Protein AF-A0A957DEX0-F1 (afdb_monomer_lite)

Foldseek 3Di:
DLLQQLVVLLVVLVCLLVVHDDPDRCSVPPVVVVVLCVVQVDPVSSVVSSVVSLVVVVVSLVPRDPVSVVVVVSNVVSVVVNVCSVVVVVVVVVVVVVVVVPDDD

Secondary structure (DSSP, 8-state):
-HHHHHHHHHHHHHHHHTT-------TT-HHHHHHHHHHH-SHHHHHHHHHHHHHHHHHHHHT--HHHHT-HHHHHHHHHHHHHHHHHHHHHHHHHHHHHHHS--

pLDDT: mean 93.85, std 4.94, range [67.25, 98.25]

Structure (mmCIF, N/CA/C/O backbone):
data_AF-A0A957DEX0-F1
#
_entry.id   AF-A0A957DEX0-F1
#
loop_
_atom_site.group_PDB
_atom_site.id
_atom_site.type_symbol
_atom_site.label_atom_id
_atom_site.label_alt_id
_atom_site.label_comp_id
_atom_site.label_asym_id
_atom_site.label_entity_id
_atom_site.label_seq_id
_atom_site.pdbx_PDB_ins_code
_atom_site.Cartn_x
_atom_site.Cartn_y
_atom_site.Cartn_z
_atom_site.occupancy
_atom_site.B_iso_or_equiv
_atom_site.auth_seq_id
_atom_site.auth_comp_id
_atom_site.auth_asym_id
_atom_site.auth_atom_id
_atom_site.pdbx_PDB_model_num
ATOM 1 N N . HIS A 1 1 ? -4.979 3.945 9.013 1.00 93.94 1 HIS A N 1
ATOM 2 C CA . HIS A 1 1 ? -3.510 3.860 8.953 1.00 93.94 1 HIS A CA 1
ATOM 3 C C . HIS A 1 1 ? -3.059 2.693 8.079 1.00 93.94 1 HIS A C 1
ATOM 5 O O . HIS A 1 1 ? -2.663 2.953 6.953 1.00 93.94 1 HIS A O 1
ATOM 11 N N . LEU A 1 2 ? -3.215 1.434 8.522 1.00 95.25 2 LEU A N 1
ATOM 12 C CA . LEU A 1 2 ? -2.704 0.245 7.811 1.00 95.25 2 LEU A CA 1
ATOM 13 C C . LEU A 1 2 ? -3.115 0.173 6.330 1.00 95.25 2 LEU A C 1
ATOM 15 O O . LEU A 1 2 ? -2.252 0.124 5.467 1.00 95.25 2 LEU A O 1
ATOM 19 N N . LEU A 1 3 ? -4.412 0.296 6.020 1.00 96.12 3 LEU A N 1
ATOM 20 C CA . LEU A 1 3 ? -4.904 0.317 4.631 1.00 96.12 3 LEU A CA 1
ATOM 21 C C . LEU A 1 3 ? -4.261 1.427 3.777 1.00 96.12 3 LEU A C 1
ATOM 23 O O . LEU A 1 3 ? -3.928 1.217 2.616 1.00 96.12 3 LEU A O 1
ATOM 27 N N . CYS A 1 4 ? -4.092 2.626 4.335 1.00 96.50 4 CYS A N 1
ATOM 28 C CA . CYS A 1 4 ? -3.453 3.732 3.622 1.00 96.50 4 CYS A CA 1
ATOM 29 C C . CYS A 1 4 ? -1.949 3.483 3.432 1.00 96.50 4 CYS A C 1
ATOM 31 O O . CYS A 1 4 ? -1.414 3.851 2.392 1.00 96.50 4 CYS A O 1
ATOM 33 N N . GLY A 1 5 ? -1.288 2.850 4.408 1.00 95.12 5 GLY A N 1
ATOM 34 C CA . GLY A 1 5 ? 0.112 2.433 4.315 1.00 95.12 5 GLY A CA 1
ATOM 35 C C . GLY A 1 5 ? 0.335 1.372 3.242 1.00 95.12 5 GLY A C 1
ATOM 36 O O . GLY A 1 5 ? 1.269 1.502 2.459 1.00 95.12 5 GLY A O 1
ATOM 37 N N . GLU A 1 6 ? -0.568 0.399 3.132 1.00 96.38 6 GLU A N 1
ATOM 38 C CA . GLU A 1 6 ? -0.527 -0.619 2.076 1.00 96.38 6 GLU A CA 1
ATOM 39 C C . GLU A 1 6 ? -0.637 0.020 0.681 1.00 96.38 6 GLU A C 1
ATOM 41 O O . GLU A 1 6 ? 0.162 -0.250 -0.211 1.00 96.38 6 GLU A O 1
ATOM 46 N N . ARG A 1 7 ? -1.557 0.977 0.508 1.00 96.44 7 ARG A N 1
ATOM 47 C CA . ARG A 1 7 ? -1.685 1.742 -0.747 1.00 96.44 7 ARG A CA 1
ATOM 48 C C . ARG A 1 7 ? -0.443 2.588 -1.052 1.00 96.44 7 ARG A C 1
ATOM 50 O O . ARG A 1 7 ? -0.068 2.740 -2.212 1.00 96.44 7 ARG A O 1
ATOM 57 N N . ASP A 1 8 ? 0.214 3.132 -0.029 1.00 95.88 8 ASP A N 1
ATOM 58 C CA . ASP A 1 8 ? 1.473 3.868 -0.205 1.00 95.88 8 ASP A CA 1
ATOM 59 C C . ASP A 1 8 ? 2.628 2.945 -0.604 1.00 95.88 8 ASP A C 1
ATOM 61 O O . ASP A 1 8 ? 3.464 3.341 -1.418 1.00 95.88 8 ASP A O 1
ATOM 65 N N . LEU A 1 9 ? 2.657 1.717 -0.077 1.00 95.69 9 LEU A N 1
ATOM 66 C CA . LEU A 1 9 ? 3.593 0.670 -0.483 1.00 95.69 9 LEU A CA 1
ATOM 67 C C . LEU A 1 9 ? 3.397 0.313 -1.960 1.00 95.69 9 LEU A C 1
ATOM 69 O O . LEU A 1 9 ? 4.367 0.338 -2.713 1.00 95.69 9 LEU A O 1
ATOM 73 N N . GLN A 1 10 ? 2.160 0.076 -2.400 1.00 96.75 10 GLN A N 1
ATOM 74 C CA . GLN A 1 10 ? 1.842 -0.187 -3.810 1.00 96.75 10 GLN A CA 1
ATOM 75 C C . GLN A 1 10 ? 2.267 0.975 -4.726 1.00 96.75 10 GLN A C 1
ATOM 77 O O . GLN A 1 10 ? 2.889 0.762 -5.773 1.00 96.75 10 GLN A O 1
ATOM 82 N N . ASN A 1 11 ? 1.984 2.217 -4.318 1.00 96.56 11 ASN A N 1
ATOM 83 C CA . ASN A 1 11 ? 2.420 3.404 -5.051 1.00 96.56 11 ASN A CA 1
ATOM 84 C C . ASN A 1 11 ? 3.952 3.493 -5.113 1.00 96.56 11 ASN A C 1
ATOM 86 O O . ASN A 1 11 ? 4.513 3.749 -6.173 1.00 96.56 11 ASN A O 1
ATOM 90 N N . TRP A 1 12 ? 4.647 3.236 -4.003 1.00 96.19 12 TRP A N 1
ATOM 91 C CA . TRP A 1 12 ? 6.108 3.236 -3.979 1.00 96.19 12 TRP A CA 1
ATOM 92 C C . TRP A 1 12 ? 6.706 2.156 -4.884 1.00 96.19 12 TRP A C 1
ATOM 94 O O . TRP A 1 12 ? 7.604 2.478 -5.659 1.00 96.19 12 TRP A O 1
ATOM 104 N N . ILE A 1 13 ? 6.184 0.925 -4.845 1.00 96.25 13 ILE A N 1
ATOM 105 C CA . ILE A 1 13 ? 6.589 -0.159 -5.753 1.00 96.25 13 ILE A CA 1
ATOM 106 C C . ILE A 1 13 ? 6.446 0.300 -7.204 1.00 96.25 13 ILE A C 1
ATOM 108 O O . ILE A 1 13 ? 7.391 0.201 -7.981 1.00 96.25 13 ILE A O 1
ATOM 112 N N . THR A 1 14 ? 5.292 0.869 -7.553 1.00 96.38 14 THR A N 1
ATOM 113 C CA . THR A 1 14 ? 5.028 1.363 -8.909 1.00 96.38 14 THR A CA 1
ATOM 114 C C . THR A 1 14 ? 6.014 2.461 -9.303 1.00 96.38 14 THR A C 1
ATOM 116 O O . THR A 1 14 ? 6.570 2.416 -10.399 1.00 96.38 14 THR A O 1
ATOM 119 N N . CYS A 1 15 ? 6.289 3.410 -8.405 1.00 96.25 15 CYS A N 1
ATOM 120 C CA . CYS A 1 15 ? 7.243 4.483 -8.655 1.00 96.25 15 CYS A CA 1
ATOM 121 C C . CYS A 1 15 ? 8.666 3.967 -8.891 1.00 96.25 15 CYS A C 1
ATOM 123 O O . CYS A 1 15 ? 9.333 4.434 -9.809 1.00 96.25 15 CYS A O 1
ATOM 125 N N . GLU A 1 16 ? 9.119 2.985 -8.109 1.00 95.31 16 GLU A N 1
ATOM 126 C CA . GLU A 1 16 ? 10.412 2.331 -8.331 1.00 95.31 16 GLU A CA 1
ATOM 127 C C . GLU A 1 16 ? 10.431 1.630 -9.693 1.00 95.31 16 GLU A C 1
ATOM 129 O O . GLU A 1 16 ? 11.405 1.772 -10.431 1.00 95.31 16 GLU A O 1
ATOM 134 N N . VAL A 1 17 ? 9.352 0.932 -10.072 1.00 95.50 17 VAL A N 1
ATOM 135 C CA . VAL A 1 17 ? 9.241 0.231 -11.364 1.00 95.50 17 VAL A CA 1
ATOM 136 C C . VAL A 1 17 ? 9.391 1.184 -12.546 1.00 95.50 17 VAL A C 1
ATOM 138 O O . VAL A 1 17 ? 10.171 0.881 -13.452 1.00 95.50 17 VAL A O 1
ATOM 141 N N . VAL A 1 18 ? 8.708 2.331 -12.520 1.00 95.31 18 VAL A N 1
ATOM 142 C CA . VAL A 1 18 ? 8.756 3.336 -13.600 1.00 95.31 18 VAL A CA 1
ATOM 143 C C . VAL A 1 18 ? 9.862 4.383 -13.429 1.00 95.31 18 VAL A C 1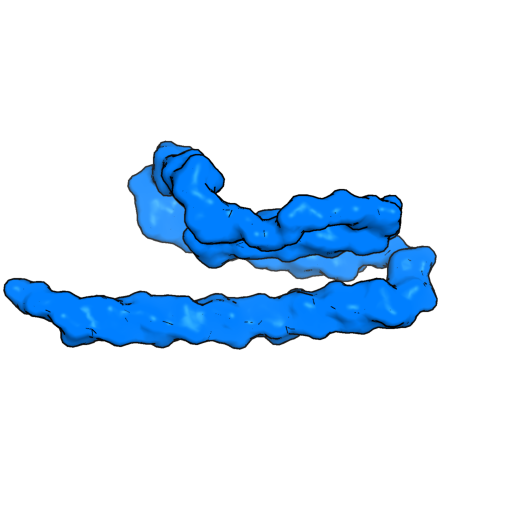
ATOM 145 O O . VAL A 1 18 ? 9.933 5.322 -14.215 1.00 95.31 18 VAL A O 1
ATOM 148 N N . ASP A 1 19 ? 10.715 4.225 -12.414 1.00 92.94 19 ASP A N 1
ATOM 149 C CA . ASP A 1 19 ? 11.837 5.118 -12.103 1.00 92.94 19 ASP A CA 1
ATOM 150 C C . ASP A 1 19 ? 11.419 6.587 -11.893 1.00 92.94 19 ASP A C 1
ATOM 152 O O . ASP A 1 19 ? 12.034 7.521 -12.404 1.00 92.94 19 ASP A O 1
ATOM 156 N N . THR A 1 20 ? 10.336 6.801 -11.140 1.00 95.44 20 THR A N 1
ATOM 157 C CA . THR A 1 20 ? 9.799 8.139 -10.852 1.00 95.44 20 THR A CA 1
ATOM 158 C C . THR A 1 20 ? 9.851 8.488 -9.367 1.00 95.44 20 THR A C 1
ATOM 160 O O . THR A 1 20 ? 9.787 7.628 -8.486 1.00 95.44 20 THR A O 1
ATOM 163 N N . ALA A 1 21 ? 9.955 9.785 -9.079 1.00 90.81 21 ALA A N 1
ATOM 164 C CA . ALA A 1 21 ? 9.950 10.296 -7.716 1.00 90.81 21 ALA A CA 1
ATOM 165 C C . ALA A 1 21 ? 8.551 10.197 -7.084 1.00 90.81 21 ALA A C 1
ATOM 167 O O . ALA A 1 21 ? 7.528 10.285 -7.762 1.00 90.81 21 ALA A O 1
ATOM 168 N N . ARG A 1 22 ? 8.506 10.079 -5.753 1.00 90.25 22 ARG A N 1
ATOM 169 C CA . ARG A 1 22 ? 7.261 10.061 -4.971 1.00 90.25 22 ARG A CA 1
ATOM 170 C C . ARG A 1 22 ? 7.335 11.016 -3.786 1.00 90.25 22 ARG A C 1
ATOM 172 O O . ARG A 1 22 ? 8.410 11.244 -3.241 1.00 90.25 22 ARG A O 1
ATOM 179 N N . ALA A 1 23 ? 6.177 11.485 -3.331 1.00 81.81 23 ALA A N 1
ATOM 180 C CA . ALA A 1 23 ? 6.062 12.428 -2.216 1.00 81.81 23 ALA A CA 1
ATOM 181 C C . ALA A 1 23 ? 6.324 11.820 -0.817 1.00 81.81 23 ALA A C 1
ATOM 183 O O . ALA A 1 23 ? 6.409 12.557 0.159 1.00 81.81 23 ALA A O 1
ATOM 184 N N . GLY A 1 24 ? 6.467 10.494 -0.699 1.00 88.50 24 GLY A N 1
ATOM 185 C CA . GLY A 1 24 ? 6.669 9.794 0.577 1.00 88.50 24 GLY A CA 1
ATOM 186 C C . GLY A 1 24 ? 5.462 8.953 1.002 1.00 88.50 24 GLY A C 1
ATOM 187 O O . GLY A 1 24 ? 4.571 8.696 0.194 1.00 88.50 24 GLY A O 1
ATOM 188 N N . PHE A 1 25 ? 5.477 8.452 2.242 1.00 91.19 25 PHE A N 1
ATOM 189 C CA . PHE A 1 25 ? 4.324 7.784 2.860 1.00 91.19 25 PHE A CA 1
ATOM 190 C C . PHE A 1 25 ? 3.461 8.837 3.559 1.00 91.19 25 PHE A C 1
ATOM 192 O O . PHE A 1 25 ? 3.970 9.634 4.343 1.00 91.19 25 PHE A O 1
ATOM 199 N N . ALA A 1 26 ? 2.159 8.817 3.291 1.00 93.69 26 ALA A N 1
ATOM 200 C CA . ALA A 1 26 ? 1.177 9.753 3.832 1.00 93.69 26 ALA A CA 1
ATOM 201 C C . ALA A 1 26 ? 0.035 8.994 4.529 1.00 93.69 26 ALA A C 1
ATOM 203 O O . ALA A 1 26 ? -1.121 9.413 4.509 1.00 93.69 26 ALA A O 1
ATOM 204 N N . SER A 1 27 ? 0.326 7.826 5.100 1.00 92.25 27 SER A N 1
ATOM 205 C CA . SER A 1 27 ? -0.662 6.923 5.707 1.00 92.25 27 SER A CA 1
ATOM 206 C C . SER A 1 27 ? -1.298 7.464 6.994 1.00 92.25 27 SER A C 1
ATOM 208 O O . SER A 1 27 ? -2.310 6.927 7.452 1.00 92.25 27 SER A O 1
ATOM 210 N N . ASN A 1 28 ? -0.717 8.530 7.556 1.00 93.44 28 ASN A N 1
ATOM 211 C CA . ASN A 1 28 ? -1.210 9.281 8.713 1.00 93.44 28 ASN A CA 1
ATOM 212 C C . ASN A 1 28 ? -1.901 10.597 8.344 1.00 93.44 28 ASN A C 1
ATOM 214 O O . ASN A 1 28 ? -2.347 11.313 9.236 1.00 93.44 28 ASN A O 1
ATOM 218 N N . ASP A 1 29 ? -1.985 10.928 7.055 1.00 96.38 29 ASP A N 1
ATOM 219 C CA . ASP A 1 29 ? -2.644 12.152 6.622 1.00 96.38 29 ASP A CA 1
ATOM 220 C C . ASP A 1 29 ? -4.152 12.112 6.963 1.00 96.38 29 ASP A C 1
ATOM 222 O O . ASP A 1 29 ? -4.851 11.179 6.543 1.00 96.38 29 ASP A O 1
ATOM 226 N N . PRO A 1 30 ? -4.685 13.104 7.704 1.00 97.12 30 PRO A N 1
ATOM 227 C CA . PRO A 1 30 ? -6.085 13.108 8.114 1.00 97.12 30 PRO A CA 1
ATOM 228 C C . PRO A 1 30 ? -7.071 13.121 6.946 1.00 97.12 30 PRO A C 1
ATOM 230 O O . PRO A 1 30 ? -8.133 12.509 7.053 1.00 97.12 30 PRO A O 1
ATOM 233 N N . VAL A 1 31 ? -6.741 13.773 5.824 1.00 97.19 31 VAL A N 1
ATOM 234 C CA . VAL A 1 31 ? -7.628 13.822 4.650 1.00 97.19 31 VAL A CA 1
ATOM 235 C C . VAL A 1 31 ? -7.809 12.415 4.086 1.00 97.19 31 VAL A C 1
ATOM 237 O O . VAL A 1 31 ? -8.938 11.973 3.862 1.00 97.19 31 VAL A O 1
ATOM 240 N N . ARG A 1 32 ? -6.715 11.661 3.943 1.00 95.62 32 ARG A N 1
ATOM 241 C CA . ARG A 1 32 ? -6.754 10.264 3.484 1.00 95.62 32 ARG A CA 1
ATOM 242 C C . ARG A 1 32 ? -7.436 9.329 4.475 1.00 95.62 32 ARG A C 1
ATOM 244 O O . ARG A 1 32 ? -8.217 8.471 4.059 1.00 95.62 32 ARG A O 1
ATOM 251 N N . LEU A 1 33 ? -7.154 9.480 5.769 1.00 96.62 33 LEU A N 1
ATOM 252 C CA . LEU A 1 33 ? -7.779 8.664 6.810 1.00 96.62 33 LEU A CA 1
ATOM 253 C C . LEU A 1 33 ? -9.295 8.871 6.836 1.00 96.62 33 LEU A C 1
ATOM 255 O O . LEU A 1 33 ? -10.043 7.894 6.789 1.00 96.62 33 LEU A O 1
ATOM 259 N N . ASN A 1 34 ? -9.745 10.125 6.833 1.00 97.50 34 ASN A N 1
ATOM 260 C CA . ASN A 1 34 ? -11.164 10.465 6.838 1.00 97.50 34 ASN A CA 1
ATOM 261 C C . ASN A 1 34 ? -11.869 9.961 5.577 1.00 97.50 34 ASN A C 1
ATOM 263 O O . ASN A 1 34 ? -12.963 9.412 5.678 1.00 97.50 34 ASN A O 1
ATOM 267 N N . ALA A 1 35 ? -11.230 10.061 4.407 1.00 97.62 35 ALA A N 1
ATOM 268 C CA . ALA A 1 35 ? -11.776 9.506 3.170 1.00 97.62 35 ALA A CA 1
ATOM 269 C C . ALA A 1 35 ? -11.964 7.980 3.253 1.00 97.62 35 ALA A C 1
ATOM 271 O O . ALA A 1 35 ? -13.016 7.463 2.869 1.00 97.62 35 ALA A O 1
ATOM 272 N N . ALA A 1 36 ? -10.983 7.249 3.795 1.00 96.69 36 ALA A N 1
ATOM 273 C CA . ALA A 1 36 ? -11.087 5.800 3.968 1.00 96.69 36 ALA A CA 1
ATOM 274 C C . ALA A 1 36 ? -12.192 5.419 4.969 1.00 96.69 36 ALA A C 1
ATOM 276 O O . ALA A 1 36 ? -12.980 4.512 4.698 1.00 96.69 36 ALA A O 1
ATOM 277 N N . ILE A 1 37 ? -12.283 6.131 6.096 1.00 96.94 37 ILE A N 1
ATOM 278 C CA . ILE A 1 37 ? -13.316 5.909 7.117 1.00 96.94 37 ILE A CA 1
ATOM 279 C C . ILE A 1 37 ? -14.708 6.167 6.534 1.00 96.94 37 ILE A C 1
ATOM 281 O O . ILE A 1 37 ? -15.579 5.308 6.656 1.00 96.94 37 ILE A O 1
ATOM 285 N N . ALA A 1 38 ? -14.903 7.301 5.857 1.00 97.88 38 ALA A N 1
ATOM 286 C CA . ALA A 1 38 ? -16.182 7.668 5.253 1.00 97.88 38 ALA A CA 1
ATOM 287 C C . ALA A 1 38 ? -16.630 6.680 4.164 1.00 97.88 38 ALA A C 1
ATOM 289 O O . ALA A 1 38 ? -17.817 6.397 4.044 1.00 97.88 38 ALA A O 1
ATOM 290 N N . THR A 1 39 ? -15.685 6.129 3.396 1.00 97.88 39 THR A N 1
ATOM 291 C CA . THR A 1 39 ? -15.984 5.187 2.305 1.00 97.88 39 THR A CA 1
ATOM 292 C C . THR A 1 39 ? -16.361 3.799 2.821 1.00 97.88 39 THR A C 1
ATOM 294 O O . THR A 1 39 ? -17.299 3.186 2.320 1.00 97.88 39 THR A O 1
ATOM 297 N N . HIS A 1 40 ? -15.620 3.272 3.799 1.00 97.38 40 HIS A N 1
ATOM 298 C CA . HIS A 1 40 ? -15.799 1.889 4.251 1.00 97.38 40 HIS A CA 1
ATOM 299 C C . HIS A 1 40 ? -16.777 1.765 5.430 1.00 97.38 40 HIS A C 1
ATOM 301 O O . HIS A 1 40 ? -17.364 0.703 5.625 1.00 97.38 40 HIS A O 1
ATOM 307 N N . GLY A 1 41 ? -16.969 2.824 6.221 1.00 92.81 41 GLY A N 1
ATOM 308 C CA . GLY A 1 41 ? -18.051 2.954 7.204 1.00 92.81 41 GLY A CA 1
ATOM 309 C C . GLY A 1 41 ? -17.988 2.031 8.429 1.00 92.81 41 GLY A C 1
ATOM 310 O O . GLY A 1 41 ? -18.749 2.225 9.371 1.00 92.81 41 GLY A O 1
ATOM 311 N N . SER A 1 42 ? -17.098 1.035 8.461 1.00 95.88 42 SER A N 1
ATOM 312 C CA . SER A 1 42 ? -16.921 0.138 9.607 1.00 95.88 42 SER A CA 1
ATOM 313 C C . SER A 1 42 ? -15.509 -0.439 9.687 1.00 95.88 42 SER A C 1
ATOM 315 O O . SER A 1 42 ? -14.804 -0.555 8.682 1.00 95.88 42 SER A O 1
ATOM 317 N N . VAL A 1 43 ? -15.113 -0.872 10.888 1.00 93.19 43 VAL A N 1
ATOM 318 C CA . VAL A 1 43 ? -13.831 -1.562 11.116 1.00 93.19 43 VAL A CA 1
ATOM 319 C C . VAL A 1 43 ? -13.745 -2.859 10.307 1.00 93.19 43 VAL A C 1
ATOM 321 O O . VAL A 1 43 ? -12.705 -3.140 9.718 1.00 93.19 43 VAL A O 1
ATOM 324 N N . HIS A 1 44 ? -14.835 -3.631 10.223 1.00 96.12 44 HIS A N 1
ATOM 325 C CA . HIS A 1 44 ? -14.854 -4.883 9.463 1.00 96.12 44 HIS A CA 1
ATOM 326 C C . HIS A 1 44 ? -14.638 -4.643 7.963 1.00 96.12 44 HIS A C 1
ATOM 328 O O . HIS A 1 44 ? -13.813 -5.311 7.342 1.00 96.12 44 HIS A O 1
ATOM 334 N N . ALA A 1 45 ? -15.312 -3.641 7.391 1.00 97.69 45 ALA A N 1
ATOM 335 C CA . ALA A 1 45 ? -15.121 -3.269 5.992 1.00 97.69 45 ALA A CA 1
ATOM 336 C C . ALA A 1 45 ? -13.710 -2.719 5.719 1.00 97.69 45 ALA A C 1
ATOM 338 O O . ALA A 1 45 ? -13.124 -3.030 4.684 1.00 97.69 45 ALA A O 1
ATOM 339 N N . LEU A 1 46 ? -13.133 -1.952 6.652 1.00 96.69 46 LEU A N 1
ATOM 340 C CA . LEU A 1 46 ? -11.745 -1.485 6.556 1.00 96.69 46 LEU A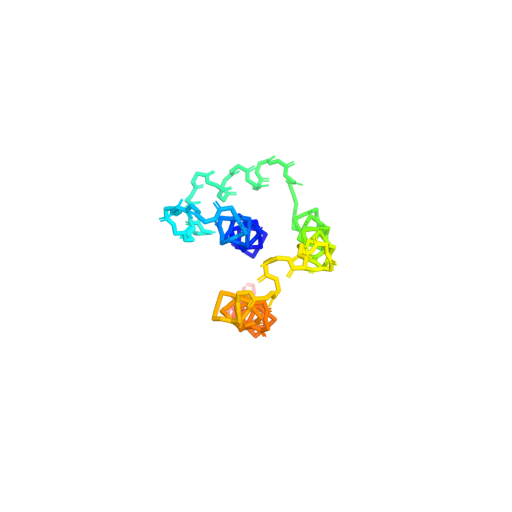 CA 1
ATOM 341 C C . LEU A 1 46 ? -10.745 -2.645 6.583 1.00 96.69 46 LEU A C 1
ATOM 343 O O . LEU A 1 46 ? -9.778 -2.634 5.822 1.00 96.69 46 LEU A O 1
ATOM 347 N N . LEU A 1 47 ? -10.978 -3.652 7.428 1.00 95.50 47 LEU A N 1
ATOM 348 C CA . LEU A 1 47 ? -10.147 -4.852 7.483 1.00 95.50 47 LEU A CA 1
ATOM 349 C C . LEU A 1 47 ? -10.258 -5.667 6.190 1.00 95.50 47 LEU A C 1
ATOM 351 O O . LEU A 1 47 ? -9.238 -6.088 5.650 1.00 95.50 47 LEU A O 1
ATOM 355 N N . ALA A 1 48 ? -11.470 -5.851 5.665 1.00 97.81 48 ALA A N 1
ATOM 356 C CA . ALA A 1 48 ? -11.675 -6.514 4.381 1.00 97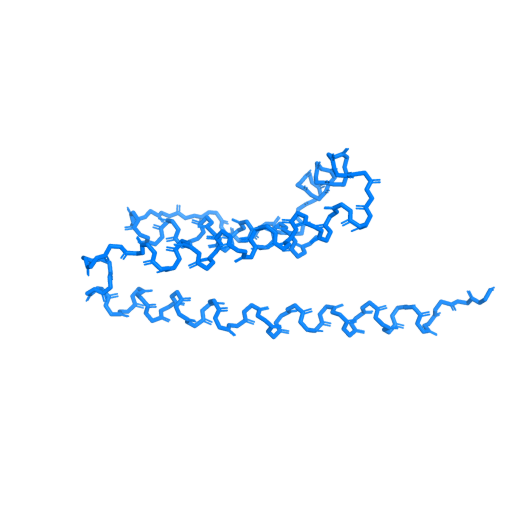.81 48 ALA A CA 1
ATOM 357 C C . ALA A 1 48 ? -10.942 -5.776 3.248 1.00 97.81 48 ALA A C 1
ATOM 359 O O . ALA A 1 48 ? -10.224 -6.400 2.470 1.00 97.81 48 ALA A O 1
ATOM 360 N N . ALA A 1 49 ? -11.043 -4.444 3.204 1.00 98.00 49 ALA A N 1
ATOM 361 C CA . ALA A 1 49 ? -10.326 -3.624 2.232 1.00 98.00 49 ALA A CA 1
ATOM 362 C C . ALA A 1 49 ? -8.799 -3.734 2.379 1.00 98.00 49 ALA A C 1
ATOM 364 O O . ALA A 1 49 ? -8.098 -3.792 1.372 1.00 98.00 49 ALA A O 1
ATOM 365 N N . LEU A 1 50 ? -8.276 -3.806 3.609 1.00 96.31 50 LEU A N 1
ATOM 366 C CA . LEU A 1 50 ? -6.853 -4.058 3.851 1.00 96.31 50 LEU A CA 1
ATOM 367 C C . LEU A 1 50 ? -6.425 -5.420 3.292 1.00 96.31 50 LEU A C 1
ATOM 369 O O . LEU A 1 50 ? -5.409 -5.491 2.616 1.00 96.31 50 LEU A O 1
ATOM 373 N N . LYS A 1 51 ? -7.204 -6.485 3.510 1.00 96.81 51 LYS A N 1
ATOM 374 C CA . LYS A 1 51 ? -6.879 -7.823 2.981 1.00 96.81 51 LYS A CA 1
ATOM 375 C C . LYS A 1 51 ? -6.891 -7.892 1.459 1.00 96.81 51 LYS A C 1
ATOM 377 O O . LYS A 1 51 ? -6.054 -8.579 0.870 1.00 96.81 51 LYS A O 1
ATOM 382 N N . VAL A 1 52 ? -7.802 -7.161 0.822 1.00 98.25 52 VAL A N 1
ATOM 383 C CA . VAL A 1 52 ? -7.791 -6.998 -0.636 1.00 98.25 52 VAL A CA 1
ATOM 384 C C . VAL A 1 52 ? -6.517 -6.274 -1.076 1.00 98.25 52 VAL A C 1
ATOM 386 O O . VAL A 1 52 ? -5.814 -6.789 -1.938 1.00 98.25 52 VAL A O 1
ATOM 389 N N . ALA A 1 53 ? -6.160 -5.159 -0.432 1.00 97.44 53 ALA A N 1
ATOM 390 C CA . ALA A 1 53 ? -4.947 -4.410 -0.762 1.00 97.44 53 ALA A CA 1
ATOM 391 C C . ALA A 1 53 ? -3.656 -5.231 -0.553 1.00 97.44 53 ALA A C 1
ATOM 393 O O . ALA A 1 53 ? -2.766 -5.207 -1.397 1.00 97.44 53 ALA A O 1
ATOM 394 N N . GLU A 1 54 ? -3.565 -6.028 0.515 1.00 96.44 54 GLU A N 1
ATOM 395 C CA . GLU A 1 54 ? -2.442 -6.955 0.728 1.00 96.44 54 GLU A CA 1
ATOM 396 C C . GLU A 1 54 ? -2.357 -8.001 -0.403 1.00 96.44 54 GLU A C 1
ATOM 398 O O . GLU A 1 54 ? -1.271 -8.320 -0.889 1.00 96.44 54 GLU A O 1
ATOM 403 N N . SER A 1 55 ? -3.503 -8.507 -0.875 1.00 97.69 55 SER A N 1
ATOM 404 C CA . SER A 1 55 ? -3.554 -9.457 -1.998 1.00 97.69 55 SER A CA 1
ATOM 405 C C . SER A 1 55 ? -3.121 -8.809 -3.317 1.00 97.69 55 SER A C 1
ATOM 407 O O . SER A 1 55 ? -2.401 -9.425 -4.104 1.00 97.69 55 SER A O 1
ATOM 409 N N . GLU A 1 56 ? -3.509 -7.554 -3.545 1.00 98.19 56 GLU A N 1
ATOM 410 C CA . GLU A 1 56 ? -3.034 -6.749 -4.674 1.00 98.19 56 GLU A CA 1
ATOM 411 C C . GLU A 1 56 ? -1.520 -6.541 -4.609 1.00 98.19 56 GLU A C 1
ATOM 413 O O . GLU A 1 56 ? -0.854 -6.665 -5.631 1.00 98.19 56 GLU A O 1
ATOM 418 N N . THR A 1 57 ? -0.950 -6.300 -3.425 1.00 97.19 57 THR A N 1
ATOM 419 C CA . THR A 1 57 ? 0.505 -6.178 -3.252 1.00 97.19 57 THR A CA 1
ATOM 420 C C . THR A 1 57 ? 1.224 -7.479 -3.604 1.00 97.19 57 THR A C 1
ATOM 422 O O . THR A 1 57 ? 2.237 -7.444 -4.303 1.00 97.19 57 THR A O 1
ATOM 425 N N . VAL A 1 58 ? 0.692 -8.637 -3.194 1.00 96.94 58 VAL A N 1
ATOM 426 C CA . VAL A 1 58 ? 1.244 -9.945 -3.592 1.00 96.94 58 VAL A CA 1
ATOM 427 C C . VAL A 1 58 ? 1.218 -10.106 -5.114 1.00 96.94 58 VAL A C 1
ATOM 429 O O . VAL A 1 58 ? 2.232 -10.474 -5.710 1.00 96.94 58 VAL A O 1
ATOM 432 N N . ALA A 1 59 ? 0.090 -9.788 -5.753 1.00 98.12 59 ALA A N 1
ATOM 433 C CA . ALA A 1 59 ? -0.037 -9.852 -7.207 1.00 98.12 59 ALA A CA 1
ATOM 434 C C . ALA A 1 59 ? 0.901 -8.860 -7.920 1.00 98.12 59 ALA A C 1
ATOM 436 O O . ALA A 1 59 ? 1.509 -9.207 -8.931 1.00 98.12 59 ALA A O 1
ATOM 437 N N . LEU A 1 60 ? 1.070 -7.654 -7.373 1.00 96.94 60 LEU A N 1
ATOM 438 C CA . LEU A 1 60 ? 1.959 -6.618 -7.898 1.00 96.94 60 LEU A CA 1
ATOM 439 C C . LEU A 1 60 ? 3.424 -7.067 -7.864 1.00 96.94 60 LEU A C 1
ATOM 441 O O . LEU A 1 60 ? 4.132 -6.912 -8.854 1.00 96.94 60 LEU A O 1
ATOM 445 N N . VAL A 1 61 ? 3.869 -7.660 -6.751 1.00 96.38 61 VAL A N 1
ATOM 446 C CA . VAL A 1 61 ? 5.232 -8.197 -6.613 1.00 96.38 61 VAL A CA 1
ATOM 447 C C . VAL A 1 61 ? 5.458 -9.381 -7.556 1.00 96.38 61 VAL A C 1
ATOM 449 O O . VAL A 1 61 ? 6.501 -9.455 -8.202 1.00 96.38 61 VAL A O 1
ATOM 452 N N . ALA A 1 62 ? 4.480 -10.283 -7.681 1.00 96.88 62 ALA A N 1
ATOM 453 C CA . ALA A 1 62 ? 4.551 -11.402 -8.621 1.00 96.88 62 ALA A CA 1
ATOM 454 C C . ALA A 1 62 ? 4.580 -10.947 -10.093 1.00 96.88 62 ALA A C 1
ATOM 456 O O . ALA A 1 62 ? 5.125 -11.648 -10.941 1.00 96.88 62 ALA A O 1
ATOM 457 N N . GLY A 1 63 ? 4.003 -9.779 -10.389 1.00 97.12 63 GLY A N 1
ATOM 458 C CA . GLY A 1 63 ? 3.937 -9.184 -11.723 1.00 97.12 63 GLY A CA 1
ATOM 459 C C . GLY A 1 63 ? 5.084 -8.231 -12.073 1.00 97.12 63 GLY A C 1
ATOM 460 O O . GLY A 1 63 ? 4.991 -7.540 -13.089 1.00 97.12 63 GLY A O 1
ATOM 461 N N . LEU A 1 64 ? 6.141 -8.138 -11.258 1.00 97.38 64 LEU A N 1
ATOM 462 C CA . LEU A 1 64 ? 7.268 -7.248 -11.550 1.00 97.38 64 LEU A CA 1
ATOM 463 C C . LEU A 1 64 ? 7.970 -7.655 -12.864 1.00 97.38 64 LEU A C 1
ATOM 465 O O . LEU A 1 64 ? 8.303 -8.828 -13.029 1.00 97.38 64 LEU A O 1
ATOM 469 N N . PRO A 1 65 ? 8.257 -6.712 -13.786 1.00 97.19 65 PRO A N 1
ATOM 470 C CA . PRO A 1 65 ? 8.921 -7.039 -15.049 1.00 97.19 65 PRO A CA 1
ATOM 471 C C . PRO A 1 65 ? 10.333 -7.604 -14.845 1.00 97.19 65 PRO A C 1
ATOM 473 O O . PRO A 1 65 ? 11.079 -7.095 -14.008 1.00 97.19 65 PRO A O 1
ATOM 476 N N . ASP A 1 66 ? 10.774 -8.539 -15.691 1.00 97.31 66 ASP A N 1
ATOM 477 C CA . ASP A 1 66 ? 12.144 -9.090 -15.640 1.00 97.31 66 ASP A CA 1
ATOM 478 C C . ASP A 1 66 ? 13.223 -7.996 -15.695 1.00 97.31 66 ASP A C 1
ATOM 480 O O . ASP A 1 66 ? 14.226 -8.042 -14.980 1.00 97.31 66 ASP A O 1
ATOM 484 N N . ALA A 1 67 ? 12.986 -6.952 -16.497 1.00 96.44 67 ALA A N 1
ATOM 485 C CA . ALA A 1 67 ? 13.864 -5.787 -16.582 1.00 96.44 67 ALA A CA 1
ATOM 486 C C . ALA A 1 67 ? 13.985 -5.038 -15.242 1.00 96.44 67 ALA A C 1
ATOM 488 O O . ALA A 1 67 ? 15.048 -4.508 -14.922 1.00 96.44 67 ALA A O 1
ATOM 489 N N . PHE A 1 68 ? 12.916 -5.011 -14.439 1.00 97.06 68 PHE A N 1
ATOM 490 C CA . PHE A 1 68 ? 12.953 -4.466 -13.086 1.00 97.06 68 PHE A CA 1
ATOM 491 C C . PHE A 1 68 ? 13.721 -5.386 -12.136 1.00 97.06 68 PHE A C 1
ATOM 493 O O . PHE A 1 68 ? 14.595 -4.917 -11.410 1.00 97.06 68 PHE A O 1
ATOM 500 N N . VAL A 1 69 ? 13.447 -6.692 -12.176 1.00 96.75 69 VAL A N 1
ATOM 501 C CA . VAL A 1 69 ? 14.120 -7.695 -11.333 1.00 96.75 69 VAL A CA 1
ATOM 502 C C . VAL A 1 69 ? 15.638 -7.696 -11.572 1.00 96.75 69 VAL A C 1
ATOM 504 O O . VAL A 1 69 ? 16.423 -7.854 -10.635 1.00 96.75 69 VAL A O 1
ATOM 507 N N . ALA A 1 70 ? 16.078 -7.413 -12.802 1.00 96.69 70 ALA A N 1
ATOM 508 C CA . ALA A 1 70 ? 17.490 -7.238 -13.139 1.00 96.69 70 ALA A CA 1
ATOM 509 C C . ALA A 1 70 ? 18.149 -6.014 -12.459 1.00 96.69 70 ALA A C 1
ATOM 511 O O . ALA A 1 70 ? 19.367 -6.015 -12.243 1.00 96.69 70 ALA A O 1
ATOM 512 N N . ARG A 1 71 ? 17.380 -4.988 -12.054 1.00 96.62 71 ARG A N 1
ATOM 513 C CA . ARG A 1 71 ? 17.863 -3.829 -11.276 1.00 96.62 71 ARG A CA 1
ATOM 514 C C . ARG A 1 71 ? 18.025 -4.198 -9.799 1.00 96.62 71 ARG A C 1
ATOM 516 O O . ARG A 1 71 ? 17.288 -3.721 -8.937 1.00 96.62 71 ARG A O 1
ATOM 523 N N . LYS A 1 72 ? 19.033 -5.025 -9.500 1.00 94.06 72 LYS A N 1
ATOM 524 C CA . LYS A 1 72 ? 19.271 -5.654 -8.182 1.00 94.06 72 LYS A CA 1
ATOM 525 C C . LYS A 1 72 ? 19.065 -4.723 -6.984 1.00 94.06 72 LYS A C 1
ATOM 527 O O . LYS A 1 72 ? 18.383 -5.108 -6.045 1.00 94.06 72 LYS A O 1
ATOM 532 N N . SER A 1 73 ? 19.612 -3.507 -7.004 1.00 94.62 73 SER A N 1
ATOM 533 C CA . SER A 1 73 ? 19.483 -2.571 -5.877 1.00 94.62 73 SER A CA 1
ATOM 534 C C . SER A 1 73 ? 18.044 -2.096 -5.649 1.00 94.62 73 SER A C 1
ATOM 536 O O . SER A 1 73 ? 17.611 -2.009 -4.503 1.00 94.62 73 SER A O 1
ATOM 538 N N . ALA A 1 74 ? 17.297 -1.806 -6.719 1.00 94.19 74 ALA A N 1
ATOM 539 C CA . ALA A 1 74 ? 15.892 -1.402 -6.628 1.00 94.19 74 ALA A CA 1
ATOM 540 C C . ALA A 1 74 ? 15.012 -2.588 -6.205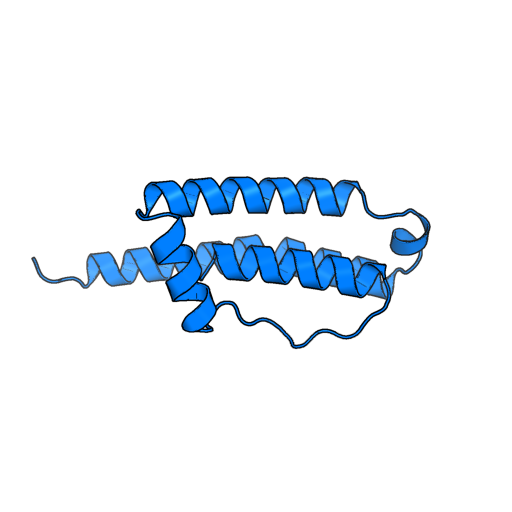 1.00 94.19 74 ALA A C 1
ATOM 542 O O . ALA A 1 74 ? 14.190 -2.462 -5.300 1.00 94.19 74 ALA A O 1
ATOM 543 N N . TYR A 1 75 ? 15.258 -3.768 -6.784 1.00 96.12 75 TYR A N 1
ATOM 544 C CA . TYR A 1 75 ? 14.559 -4.998 -6.419 1.00 96.12 75 TYR A CA 1
ATOM 545 C C . TYR A 1 75 ? 14.781 -5.384 -4.948 1.00 96.12 75 TYR A C 1
ATOM 547 O O . TYR A 1 75 ? 13.821 -5.659 -4.230 1.00 96.12 75 TYR A O 1
ATOM 555 N N . LEU A 1 76 ? 16.026 -5.323 -4.460 1.00 95.69 76 LEU A N 1
ATOM 556 C CA . LEU A 1 76 ? 16.348 -5.567 -3.050 1.00 95.69 76 LEU A CA 1
ATOM 557 C C . LEU A 1 76 ? 15.660 -4.565 -2.125 1.00 95.69 76 LEU A C 1
ATOM 559 O O . LEU A 1 76 ? 15.137 -4.964 -1.087 1.00 95.69 76 LEU A O 1
ATOM 563 N N . ARG A 1 77 ? 15.626 -3.283 -2.505 1.00 93.69 77 ARG A N 1
ATOM 564 C CA . ARG A 1 77 ? 14.948 -2.246 -1.724 1.00 93.69 77 ARG A CA 1
ATOM 565 C C . ARG A 1 77 ? 13.459 -2.558 -1.578 1.00 93.69 77 ARG A C 1
ATOM 567 O O . ARG A 1 77 ? 12.958 -2.532 -0.457 1.00 93.69 77 ARG A O 1
ATOM 574 N N . ILE A 1 78 ? 12.776 -2.909 -2.673 1.00 95.00 78 ILE A N 1
ATOM 575 C CA . ILE A 1 78 ? 11.368 -3.338 -2.630 1.00 95.00 78 ILE A CA 1
ATOM 576 C C . ILE A 1 78 ? 11.204 -4.573 -1.749 1.00 95.00 78 ILE A C 1
ATOM 578 O O . ILE A 1 78 ? 10.353 -4.567 -0.863 1.00 95.00 78 ILE A O 1
ATOM 582 N N . GLY A 1 79 ? 12.032 -5.602 -1.948 1.00 94.75 79 GLY A N 1
ATOM 583 C CA . GLY A 1 79 ? 11.972 -6.830 -1.157 1.00 94.75 79 GLY A CA 1
ATOM 584 C C . GLY A 1 79 ? 12.087 -6.558 0.343 1.00 94.75 79 GLY A C 1
ATOM 585 O O . GLY A 1 79 ? 11.277 -7.051 1.121 1.00 94.75 79 GLY A O 1
ATOM 586 N N . GLN A 1 80 ? 13.031 -5.709 0.753 1.00 93.88 80 GLN A N 1
ATOM 587 C CA . GLN A 1 80 ? 13.178 -5.288 2.148 1.00 93.88 80 GLN A CA 1
ATOM 588 C C . GLN A 1 80 ? 11.938 -4.555 2.668 1.00 93.88 80 GLN A C 1
ATOM 590 O O . GLN A 1 80 ? 11.471 -4.858 3.763 1.00 93.88 80 GLN A O 1
ATOM 595 N N . GLY A 1 81 ? 11.388 -3.620 1.890 1.00 91.31 81 GLY A N 1
ATOM 596 C CA . GLY A 1 81 ? 10.191 -2.879 2.282 1.00 91.31 81 GLY A CA 1
ATOM 597 C C . GLY A 1 81 ? 8.962 -3.777 2.441 1.00 91.31 81 GLY A C 1
ATOM 598 O O . GLY A 1 81 ? 8.283 -3.701 3.459 1.00 91.31 81 GLY A O 1
ATOM 599 N N . VAL A 1 82 ? 8.717 -4.678 1.486 1.00 94.06 82 VAL A N 1
ATOM 600 C CA . VAL A 1 82 ? 7.591 -5.627 1.532 1.00 94.06 82 VAL A CA 1
ATOM 601 C C . VAL A 1 82 ? 7.730 -6.598 2.706 1.00 94.06 82 VAL A C 1
ATOM 603 O O . VAL A 1 82 ? 6.753 -6.857 3.403 1.00 94.06 82 VAL A O 1
ATOM 606 N N . LEU A 1 83 ? 8.938 -7.106 2.968 1.00 93.00 83 LEU A N 1
ATOM 607 C CA . LEU A 1 83 ? 9.191 -8.016 4.092 1.00 93.00 83 LEU A CA 1
ATOM 608 C C . LEU A 1 83 ? 9.128 -7.321 5.460 1.00 93.00 83 LEU A C 1
ATOM 610 O O . LEU A 1 83 ? 8.897 -7.988 6.467 1.00 93.00 83 LEU A O 1
ATOM 614 N N . PHE A 1 84 ? 9.312 -6.001 5.513 1.00 90.06 84 PHE A N 1
ATOM 615 C CA . PHE A 1 84 ? 9.164 -5.215 6.737 1.00 90.06 84 PHE A CA 1
ATOM 616 C C . PHE A 1 84 ? 7.692 -4.954 7.104 1.00 90.06 84 PHE A C 1
ATOM 618 O O . PHE A 1 84 ? 7.358 -4.897 8.288 1.00 90.06 84 PHE A O 1
ATOM 625 N N . THR A 1 85 ? 6.791 -4.838 6.124 1.00 86.94 85 THR A N 1
ATOM 626 C CA . THR A 1 85 ? 5.373 -4.500 6.357 1.00 86.94 85 THR A CA 1
ATOM 627 C C . THR A 1 85 ? 4.654 -5.420 7.357 1.00 86.94 85 THR A C 1
ATOM 629 O O . THR A 1 85 ? 3.952 -4.899 8.227 1.00 86.94 85 THR A O 1
ATOM 632 N N . PRO A 1 86 ? 4.825 -6.759 7.335 1.00 87.00 86 PRO A N 1
ATOM 633 C CA . PRO A 1 86 ? 4.218 -7.630 8.341 1.00 87.00 86 PRO A CA 1
ATOM 634 C C . PRO A 1 86 ? 4.627 -7.296 9.782 1.00 87.00 86 PRO A C 1
ATOM 636 O O . PRO A 1 86 ? 3.781 -7.341 10.674 1.00 87.00 86 PRO A O 1
ATOM 639 N N . LEU A 1 87 ? 5.895 -6.927 10.010 1.00 88.31 87 LEU A N 1
ATOM 640 C CA . LEU A 1 87 ? 6.387 -6.520 11.330 1.00 88.31 87 LEU A CA 1
ATOM 641 C C . LEU A 1 87 ? 5.720 -5.215 11.779 1.00 88.31 87 LEU A C 1
ATOM 643 O O . LEU A 1 87 ? 5.169 -5.146 12.872 1.00 88.31 87 LEU A O 1
ATOM 647 N N . HIS A 1 88 ? 5.682 -4.216 10.898 1.00 87.06 88 HIS A N 1
ATOM 648 C CA . HIS A 1 88 ? 4.983 -2.956 11.150 1.00 87.06 88 HIS A CA 1
ATOM 649 C C . HIS A 1 88 ? 3.497 -3.169 11.500 1.00 87.06 88 HIS A C 1
ATOM 651 O O . HIS A 1 88 ? 2.971 -2.577 12.444 1.00 87.06 88 HIS A O 1
ATOM 657 N N . ASN A 1 89 ? 2.810 -4.050 10.769 1.00 88.56 89 ASN A N 1
ATOM 658 C CA . ASN A 1 89 ? 1.405 -4.361 11.032 1.00 88.56 89 ASN A CA 1
ATOM 659 C C . ASN A 1 89 ? 1.228 -5.069 12.384 1.00 88.56 89 ASN A C 1
ATOM 661 O O . ASN A 1 89 ? 0.265 -4.785 13.097 1.00 88.56 89 ASN A O 1
ATOM 665 N N . HIS A 1 90 ? 2.156 -5.956 12.754 1.00 89.44 90 HIS A N 1
ATOM 666 C CA . HIS A 1 90 ? 2.162 -6.618 14.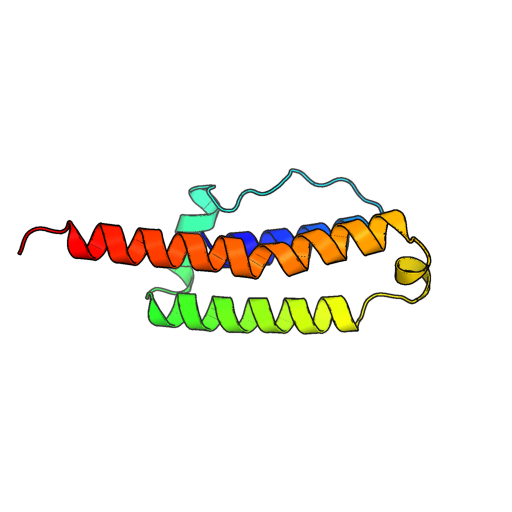056 1.00 89.44 90 HIS A CA 1
ATOM 667 C C . HIS A 1 90 ? 2.299 -5.612 15.210 1.00 89.44 90 HIS A C 1
ATOM 669 O O . HIS A 1 90 ? 1.513 -5.665 16.156 1.00 89.44 90 HIS A O 1
ATOM 675 N N . ASP A 1 91 ? 3.215 -4.648 15.107 1.00 90.88 91 ASP A N 1
ATOM 676 C CA . ASP A 1 91 ? 3.409 -3.622 16.140 1.00 90.88 91 ASP A CA 1
ATOM 677 C C . ASP A 1 91 ? 2.137 -2.796 16.377 1.00 90.88 91 ASP A C 1
ATOM 679 O O . ASP A 1 91 ? 1.764 -2.512 17.517 1.00 90.88 91 ASP A O 1
ATOM 683 N N . HIS A 1 92 ? 1.401 -2.466 15.314 1.00 91.12 92 HIS A N 1
ATOM 684 C CA . HIS A 1 92 ? 0.111 -1.790 15.451 1.00 91.12 92 HIS A CA 1
ATOM 685 C C . HIS A 1 92 ? -0.971 -2.664 16.091 1.00 91.12 92 HIS A C 1
ATOM 687 O O . HIS A 1 92 ? -1.815 -2.145 16.822 1.00 91.12 92 HIS A O 1
ATOM 693 N N . MET A 1 93 ? -0.956 -3.979 15.864 1.00 89.12 93 MET A N 1
ATOM 694 C CA . MET A 1 93 ? -1.866 -4.887 16.566 1.00 89.12 93 MET A CA 1
ATOM 695 C C . MET A 1 93 ? -1.584 -4.912 18.071 1.00 89.12 93 MET A C 1
ATOM 697 O O . MET A 1 93 ? -2.529 -4.910 18.861 1.00 89.12 93 MET A O 1
ATOM 701 N N . GLU A 1 94 ? -0.313 -4.869 18.474 1.00 92.31 94 GLU A N 1
ATOM 702 C CA . GLU A 1 94 ? 0.067 -4.749 19.887 1.00 92.31 94 GLU A CA 1
ATOM 703 C C . GLU A 1 94 ? -0.360 -3.407 20.488 1.00 92.31 94 GLU A C 1
ATOM 705 O O . GLU A 1 94 ? -0.909 -3.370 21.589 1.00 92.31 94 GLU A O 1
ATOM 710 N N . GLN A 1 95 ? -0.214 -2.305 19.748 1.00 89.81 95 GLN A N 1
ATOM 711 C CA . GLN A 1 95 ? -0.713 -0.997 20.187 1.00 89.81 95 GLN A CA 1
A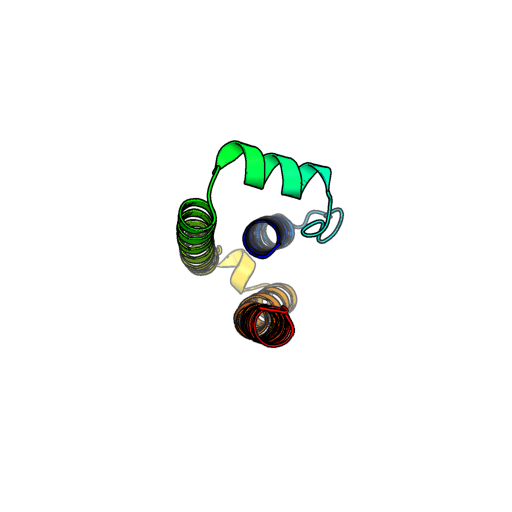TOM 712 C C . GLN A 1 95 ? -2.232 -1.002 20.399 1.00 89.81 95 GLN A C 1
ATOM 714 O O . GLN A 1 95 ? -2.710 -0.497 21.413 1.00 89.81 95 GLN A O 1
ATOM 719 N N . ILE A 1 96 ? -2.998 -1.604 19.481 1.00 88.56 96 ILE A N 1
ATOM 720 C CA . ILE A 1 96 ? -4.455 -1.737 19.621 1.00 88.56 96 ILE A CA 1
ATOM 721 C C . ILE A 1 96 ? -4.794 -2.553 20.872 1.00 88.56 96 ILE A C 1
ATOM 723 O O . ILE A 1 96 ? -5.630 -2.124 21.668 1.00 88.56 96 ILE A O 1
ATOM 727 N N . ARG A 1 97 ? -4.123 -3.694 21.082 1.00 90.56 97 ARG A N 1
ATOM 728 C CA . ARG A 1 97 ? -4.315 -4.526 22.280 1.00 90.56 97 ARG A CA 1
ATOM 729 C C . ARG A 1 97 ? -4.033 -3.748 23.564 1.00 90.56 97 ARG A C 1
ATOM 731 O O . ARG A 1 97 ? -4.841 -3.799 24.488 1.00 90.56 97 ARG A O 1
ATOM 738 N N . ALA A 1 98 ? -2.932 -3.003 23.607 1.00 92.69 98 ALA A N 1
ATOM 739 C CA . ALA A 1 98 ? -2.557 -2.196 24.762 1.00 92.69 98 ALA A CA 1
ATOM 740 C C . ALA A 1 98 ? -3.588 -1.094 25.059 1.00 92.69 98 ALA A C 1
ATOM 742 O O . ALA A 1 98 ? -3.973 -0.910 26.212 1.00 92.69 98 ALA A O 1
ATOM 743 N N . ILE A 1 99 ? -4.083 -0.403 24.027 1.00 91.06 99 ILE A N 1
ATOM 744 C CA . ILE A 1 99 ? -5.122 0.628 24.172 1.00 91.06 99 ILE A CA 1
ATOM 745 C C . ILE A 1 99 ? -6.418 0.019 24.713 1.00 91.06 99 ILE A C 1
ATOM 747 O O . ILE A 1 99 ? -7.022 0.580 25.623 1.00 91.06 99 ILE A O 1
ATOM 751 N N . MET A 1 100 ? -6.833 -1.138 24.192 1.00 90.12 100 MET A N 1
ATOM 752 C CA . MET A 1 100 ? -8.028 -1.834 24.675 1.00 90.12 100 MET A CA 1
ATOM 753 C C . MET A 1 100 ? -7.891 -2.276 26.135 1.00 90.12 100 MET A C 1
ATOM 755 O O . MET A 1 100 ? -8.852 -2.173 26.887 1.00 90.12 100 MET A O 1
ATOM 759 N N . ALA A 1 101 ? -6.709 -2.741 26.548 1.00 91.25 101 ALA A N 1
ATOM 760 C CA . ALA A 1 101 ? -6.448 -3.143 27.929 1.00 91.25 101 ALA A CA 1
ATOM 761 C C . ALA A 1 101 ? -6.402 -1.955 28.908 1.00 91.25 101 ALA A C 1
ATOM 763 O O . ALA A 1 101 ? -6.704 -2.120 30.087 1.00 91.25 101 ALA A O 1
ATOM 764 N N . ALA A 1 102 ? -6.018 -0.769 28.430 1.00 90.88 102 ALA A N 1
ATOM 765 C CA . ALA A 1 102 ? -5.970 0.458 29.222 1.00 90.88 102 ALA A CA 1
ATOM 766 C C . ALA A 1 102 ? -7.312 1.212 29.270 1.00 90.88 102 ALA A C 1
ATOM 768 O O . ALA A 1 102 ? -7.437 2.180 30.024 1.00 90.88 102 ALA A O 1
ATOM 769 N N . ALA A 1 103 ? -8.301 0.809 28.466 1.00 79.25 103 ALA A N 1
ATOM 770 C CA . ALA A 1 103 ? -9.610 1.443 28.451 1.00 79.25 103 ALA A CA 1
ATOM 771 C C . ALA A 1 103 ? -10.353 1.151 29.773 1.00 79.25 103 ALA A C 1
ATOM 773 O O . ALA A 1 103 ? -10.497 -0.018 30.141 1.00 79.25 103 ALA A O 1
ATOM 774 N N . PRO A 1 104 ? -10.815 2.178 30.509 1.00 70.88 104 PRO A N 1
ATOM 775 C CA . PRO A 1 104 ? -11.644 1.966 31.690 1.00 70.88 104 PRO A CA 1
ATOM 776 C C . PRO A 1 104 ? -12.980 1.304 31.306 1.00 70.88 104 PRO A C 1
ATOM 778 O O . PRO A 1 104 ? -13.465 1.495 30.189 1.00 70.88 104 PRO A O 1
ATOM 781 N N . ALA A 1 105 ? -13.530 0.513 32.235 1.00 67.25 105 ALA A N 1
ATOM 782 C CA . ALA A 1 105 ? -14.805 -0.197 32.086 1.00 67.25 105 ALA A CA 1
ATOM 783 C C . ALA A 1 105 ? -16.015 0.744 32.000 1.00 67.25 105 ALA A C 1
ATOM 785 O O . ALA A 1 105 ? -15.989 1.801 32.673 1.00 67.25 105 ALA A O 1
#

Radius of gyration: 15.77 Å; chains: 1; bounding box: 38×25×49 Å

Sequence (105 aa):
HLLCGERDLQNWITCEVVDTARAGFASNDPVRLNAAIATHGSVHALLAALKVAESETVALVAGLPDAFVARKSAYLRIGQGVLFTPLHNHDHMEQIRAIMAAAPA